Protein AF-A0A524CNY1-F1 (afdb_monomer_lite)

pLDDT: mean 87.39, std 8.37, range [60.94, 95.75]

Structure (mmCIF, N/CA/C/O backbone):
data_AF-A0A524CNY1-F1
#
_entry.id   AF-A0A524CNY1-F1
#
loop_
_atom_site.group_PDB
_atom_site.id
_atom_site.type_symbol
_atom_site.label_atom_id
_atom_site.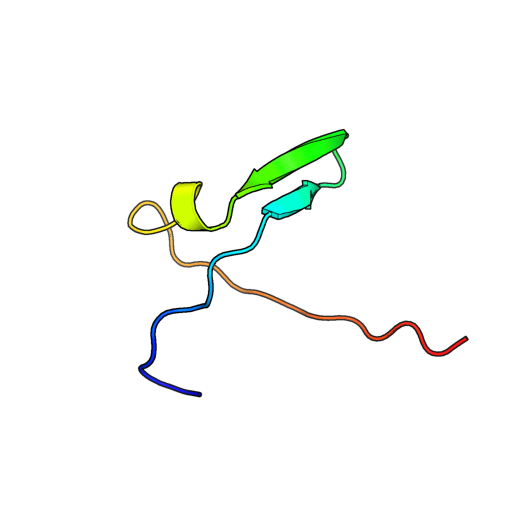label_alt_id
_atom_site.label_comp_id
_atom_site.label_asym_id
_atom_site.label_entity_id
_atom_site.label_seq_id
_atom_site.pdbx_PDB_ins_code
_atom_site.Cartn_x
_atom_site.Cartn_y
_atom_site.Cartn_z
_atom_site.occupancy
_atom_site.B_iso_or_equiv
_atom_site.auth_seq_id
_atom_site.auth_comp_id
_atom_site.auth_asym_id
_atom_site.auth_atom_id
_atom_site.pdbx_PDB_model_num
ATOM 1 N N . MET A 1 1 ? -8.202 -10.472 -6.939 1.00 60.94 1 MET A N 1
ATOM 2 C CA . MET A 1 1 ? -9.157 -11.229 -6.099 1.00 60.94 1 MET A CA 1
ATOM 3 C C . MET A 1 1 ? -10.146 -10.237 -5.519 1.00 60.94 1 MET A C 1
ATOM 5 O O . MET A 1 1 ? -9.737 -9.401 -4.729 1.00 60.94 1 MET A O 1
ATOM 9 N N . VAL A 1 2 ? -11.404 -10.273 -5.952 1.00 67.44 2 VAL A N 1
ATOM 10 C CA . VAL A 1 2 ? -12.456 -9.406 -5.396 1.00 67.44 2 VAL A CA 1
ATOM 11 C C . VAL A 1 2 ? -12.948 -10.022 -4.081 1.00 67.44 2 VAL A C 1
ATOM 13 O O . VAL A 1 2 ? -13.106 -11.238 -4.008 1.00 67.44 2 VAL A O 1
ATOM 16 N N . GLY A 1 3 ? -13.123 -9.211 -3.033 1.00 74.94 3 GLY A N 1
ATOM 17 C CA . GLY A 1 3 ? -13.666 -9.649 -1.736 1.00 74.94 3 GLY A CA 1
ATOM 18 C C . GLY A 1 3 ? -12.661 -10.212 -0.719 1.00 74.94 3 GLY A C 1
ATOM 19 O O . GLY A 1 3 ? -13.059 -10.545 0.393 1.00 74.94 3 GLY A O 1
ATOM 20 N N . LYS A 1 4 ? -11.364 -10.301 -1.047 1.00 83.12 4 LYS A N 1
ATOM 21 C CA . LYS A 1 4 ? -10.311 -10.651 -0.075 1.00 83.12 4 LYS A CA 1
ATOM 22 C C . LYS A 1 4 ? -9.582 -9.397 0.406 1.00 83.12 4 LYS A C 1
ATOM 24 O O . LYS A 1 4 ? -9.442 -8.446 -0.360 1.00 83.12 4 LYS A O 1
ATOM 29 N N . LYS A 1 5 ? -9.101 -9.412 1.656 1.00 83.12 5 LYS A N 1
ATOM 30 C CA . LYS A 1 5 ? -8.234 -8.346 2.182 1.00 83.12 5 LYS A CA 1
ATOM 31 C C . LYS A 1 5 ? -6.975 -8.216 1.322 1.00 83.12 5 LYS A C 1
ATOM 33 O O . LYS A 1 5 ? -6.426 -9.221 0.867 1.00 83.12 5 LYS A O 1
ATOM 38 N N . ILE A 1 6 ? -6.547 -6.975 1.104 1.00 85.00 6 ILE A N 1
ATOM 39 C CA . ILE A 1 6 ? -5.294 -6.666 0.413 1.00 85.00 6 ILE A CA 1
ATOM 40 C C . ILE A 1 6 ? -4.139 -7.158 1.306 1.00 85.00 6 ILE A C 1
ATOM 42 O O . ILE A 1 6 ? -4.202 -6.947 2.518 1.00 85.00 6 ILE A O 1
ATOM 46 N N . PRO A 1 7 ? -3.117 -7.844 0.760 1.00 88.62 7 PRO A N 1
ATOM 47 C CA . PRO A 1 7 ? -1.934 -8.212 1.531 1.00 88.62 7 PRO A CA 1
ATOM 48 C C . PRO A 1 7 ? -1.234 -6.979 2.098 1.00 88.62 7 PRO A C 1
ATOM 50 O O . PRO A 1 7 ? -1.204 -5.927 1.461 1.00 88.62 7 PRO A O 1
ATOM 53 N N . GLU A 1 8 ? -0.638 -7.120 3.275 1.00 91.81 8 GLU A N 1
ATOM 54 C CA . GLU A 1 8 ? 0.183 -6.055 3.836 1.00 91.81 8 GLU A CA 1
ATOM 55 C C . GLU A 1 8 ? 1.445 -5.848 2.996 1.00 91.81 8 GLU A C 1
ATOM 57 O O . GLU A 1 8 ? 2.101 -6.808 2.587 1.00 91.81 8 GLU A O 1
ATOM 62 N N . PHE A 1 9 ? 1.778 -4.585 2.754 1.00 92.94 9 PHE A N 1
ATOM 63 C CA . PHE A 1 9 ? 3.024 -4.174 2.133 1.00 92.94 9 PHE A CA 1
ATOM 64 C C . PHE A 1 9 ? 3.453 -2.813 2.670 1.00 92.94 9 PHE A C 1
ATOM 66 O O . PHE A 1 9 ? 2.636 -2.014 3.143 1.00 92.94 9 PHE A O 1
ATOM 73 N N . GLU A 1 10 ? 4.746 -2.555 2.537 1.00 95.56 10 GLU A N 1
ATOM 74 C CA . GLU A 1 10 ? 5.379 -1.310 2.921 1.00 95.56 10 GLU A CA 1
ATOM 75 C C . GLU A 1 10 ? 6.262 -0.829 1.766 1.00 95.56 10 GLU A C 1
ATOM 77 O O . GLU A 1 10 ? 7.082 -1.585 1.244 1.00 95.56 10 GLU A O 1
ATOM 82 N N . LEU A 1 11 ? 6.040 0.409 1.317 1.00 94.06 11 LEU A N 1
ATOM 83 C CA . LEU A 1 11 ? 6.728 0.981 0.160 1.00 94.06 11 LEU A CA 1
ATOM 84 C C . LEU A 1 11 ? 7.109 2.445 0.408 1.00 94.06 11 LEU A C 1
ATOM 86 O O . LEU A 1 11 ? 6.354 3.178 1.058 1.00 94.06 11 LEU A O 1
ATOM 90 N N . PRO A 1 12 ? 8.246 2.911 -0.136 1.00 95.75 12 PRO A N 1
ATOM 91 C CA . PRO A 1 12 ? 8.567 4.328 -0.148 1.00 95.75 12 PRO A CA 1
ATOM 92 C C . PRO A 1 12 ? 7.585 5.083 -1.049 1.00 95.75 12 PRO A C 1
ATOM 94 O O . PRO A 1 12 ?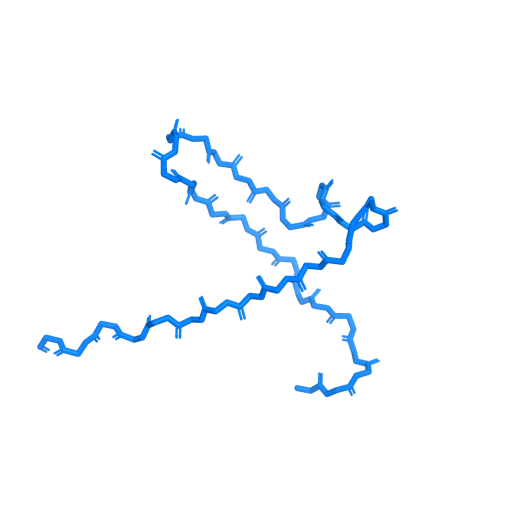 7.257 4.650 -2.153 1.00 95.75 12 PRO A O 1
ATOM 97 N N . ASN A 1 13 ? 7.125 6.241 -0.585 1.00 92.88 13 ASN A N 1
ATOM 98 C CA . ASN A 1 13 ? 6.354 7.176 -1.393 1.00 92.88 13 ASN A CA 1
ATOM 99 C C . ASN A 1 13 ? 7.254 8.264 -2.004 1.00 92.88 13 ASN A C 1
ATOM 101 O O . ASN A 1 13 ? 8.421 8.425 -1.646 1.00 92.88 13 ASN A O 1
ATOM 105 N N . SER A 1 14 ? 6.676 9.083 -2.882 1.00 93.44 14 SER A N 1
ATOM 106 C CA . SER A 1 14 ? 7.363 10.196 -3.556 1.00 93.44 14 SER A CA 1
ATOM 107 C C . SER A 1 14 ? 7.884 11.300 -2.626 1.00 93.44 14 SER A C 1
ATOM 109 O O . SER A 1 14 ? 8.604 12.188 -3.071 1.00 93.44 14 SER A O 1
ATOM 111 N N . ARG A 1 15 ? 7.538 11.269 -1.333 1.00 9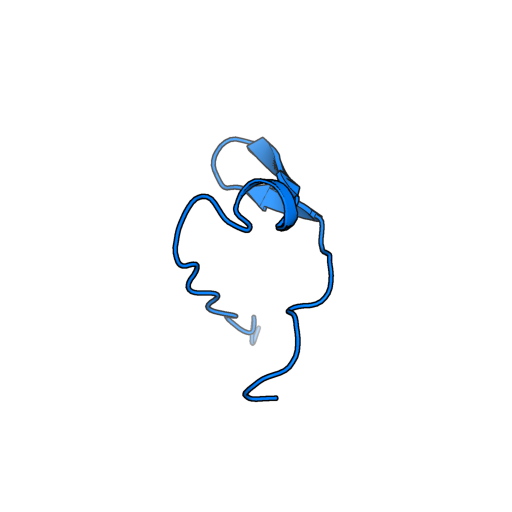4.94 15 ARG A N 1
ATOM 112 C CA . ARG A 1 15 ? 8.010 12.214 -0.308 1.00 94.94 15 ARG A CA 1
ATOM 113 C C . ARG A 1 15 ? 9.184 11.657 0.503 1.00 94.94 15 ARG A C 1
ATOM 115 O O . ARG A 1 15 ? 9.524 12.242 1.528 1.00 94.94 15 ARG A O 1
ATOM 122 N N . GLY A 1 16 ? 9.743 10.512 0.102 1.00 94.88 16 GLY A N 1
ATOM 123 C CA . GLY A 1 16 ? 10.822 9.832 0.822 1.00 94.88 16 GLY A CA 1
ATOM 124 C C . GLY A 1 16 ? 10.380 9.213 2.149 1.00 94.88 16 GLY A C 1
ATOM 125 O O . GLY A 1 16 ? 11.222 8.887 2.980 1.00 94.88 16 GLY A O 1
ATOM 126 N N . LYS A 1 17 ? 9.067 9.071 2.378 1.00 95.69 17 LYS A N 1
ATOM 127 C CA . LYS A 1 17 ? 8.531 8.382 3.554 1.00 95.69 17 LYS A CA 1
ATOM 128 C C . LYS A 1 17 ? 8.121 6.976 3.170 1.00 95.69 17 LYS A C 1
ATOM 130 O O . LYS A 1 17 ? 7.439 6.793 2.163 1.00 95.69 17 LYS A O 1
ATOM 135 N N . THR A 1 18 ? 8.463 6.013 4.005 1.00 95.69 18 THR A N 1
ATOM 136 C CA . THR A 1 18 ? 7.920 4.667 3.892 1.00 95.69 18 THR A CA 1
ATOM 137 C C . THR A 1 18 ? 6.493 4.648 4.434 1.00 95.69 18 THR A C 1
ATOM 139 O O . THR A 1 18 ? 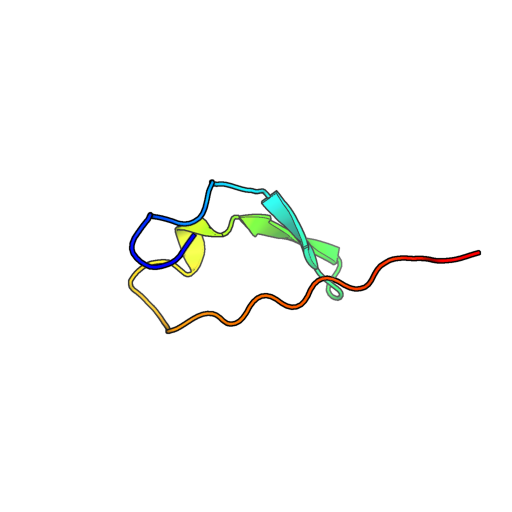6.211 5.269 5.458 1.00 95.69 18 THR A O 1
ATOM 142 N N . VAL A 1 19 ? 5.575 4.024 3.698 1.00 93.38 19 VAL A N 1
ATOM 143 C CA . VAL A 1 19 ? 4.156 3.931 4.052 1.00 93.38 19 VAL A CA 1
ATOM 144 C C . VAL A 1 19 ? 3.758 2.465 4.089 1.00 93.38 19 VAL A C 1
ATOM 146 O O . VAL A 1 19 ? 3.918 1.760 3.090 1.00 93.38 19 VAL A O 1
ATOM 149 N N . ASN A 1 20 ? 3.187 2.028 5.210 1.00 94.00 20 ASN A N 1
ATOM 150 C CA . ASN A 1 20 ? 2.528 0.732 5.314 1.00 94.00 20 ASN A CA 1
ATOM 151 C C . ASN A 1 20 ? 1.039 0.866 4.941 1.00 94.00 20 ASN A C 1
ATOM 153 O O . ASN A 1 20 ? 0.341 1.770 5.408 1.00 94.00 20 ASN A O 1
ATOM 157 N N . ILE A 1 21 ? 0.528 -0.044 4.107 1.00 91.50 21 ILE A N 1
ATOM 158 C CA . ILE A 1 21 ? -0.868 -0.015 3.637 1.00 91.50 21 ILE A CA 1
ATOM 159 C C . ILE A 1 21 ? -1.904 -0.092 4.774 1.00 91.50 21 ILE A C 1
ATOM 161 O O . ILE A 1 21 ? -2.984 0.492 4.656 1.00 91.50 21 ILE A O 1
ATOM 165 N N . ARG A 1 22 ? -1.572 -0.726 5.910 1.00 90.62 22 ARG A N 1
ATOM 166 C CA . ARG A 1 22 ? -2.452 -0.826 7.088 1.00 90.62 22 ARG A CA 1
ATOM 167 C C . ARG A 1 22 ? -2.763 0.523 7.722 1.00 90.62 22 ARG A C 1
ATOM 169 O O . ARG A 1 22 ? -3.815 0.680 8.332 1.00 90.62 22 ARG A O 1
ATOM 176 N N . GLU A 1 23 ? -1.900 1.522 7.559 1.00 90.44 23 GLU A N 1
ATOM 177 C CA . GLU A 1 23 ? -2.156 2.866 8.089 1.00 90.44 23 GLU A CA 1
ATOM 178 C C . GLU A 1 23 ? -3.334 3.569 7.401 1.00 90.44 23 GLU A C 1
ATOM 180 O O . GLU A 1 23 ? -3.909 4.508 7.971 1.00 90.44 23 GLU A O 1
ATOM 185 N N . LEU A 1 24 ? -3.661 3.127 6.180 1.00 87.94 24 LEU A N 1
ATOM 186 C CA . LEU A 1 24 ? -4.752 3.627 5.347 1.00 87.94 24 LEU A CA 1
ATOM 187 C C . LEU A 1 24 ? -6.031 2.786 5.485 1.00 87.94 24 LEU A C 1
ATOM 189 O O . LEU A 1 24 ? -7.117 3.289 5.181 1.00 87.94 24 LEU A O 1
ATOM 193 N N . GLU A 1 25 ? -5.923 1.546 5.977 1.00 84.06 25 GLU A N 1
ATOM 194 C CA . GLU A 1 25 ? -7.078 0.694 6.269 1.00 84.06 25 GLU A CA 1
ATOM 195 C C . GLU A 1 25 ? -8.030 1.382 7.260 1.00 84.06 25 GLU A C 1
ATOM 197 O O . GLU A 1 25 ? -7.612 2.027 8.221 1.00 84.06 25 GLU A O 1
ATOM 202 N N . ASN A 1 26 ? -9.339 1.257 7.021 1.00 80.25 26 ASN A N 1
ATOM 203 C CA . ASN A 1 26 ? -10.425 1.824 7.839 1.00 80.25 26 ASN A CA 1
ATOM 204 C C . ASN A 1 26 ? -10.450 3.358 7.978 1.00 80.25 26 ASN A C 1
ATOM 206 O O . ASN A 1 26 ? -11.366 3.889 8.602 1.00 80.25 26 ASN A O 1
ATOM 210 N N . LYS A 1 27 ? -9.496 4.088 7.385 1.00 83.12 27 LYS A N 1
ATOM 211 C CA . LYS A 1 27 ? -9.520 5.558 7.339 1.00 83.12 27 LYS A CA 1
ATOM 212 C C . LYS A 1 27 ? -10.104 6.083 6.038 1.00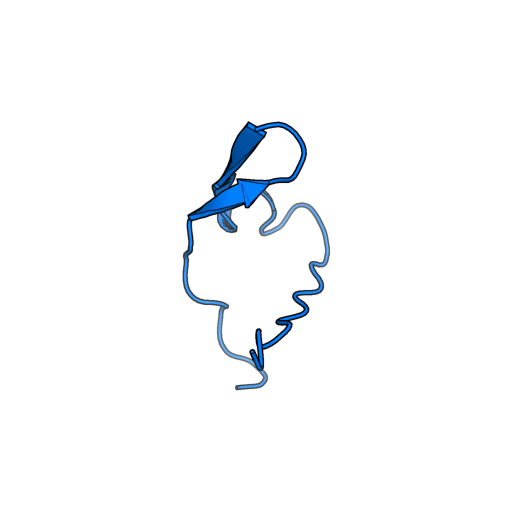 83.12 27 LYS A C 1
ATOM 214 O O . LYS A 1 27 ? -10.802 7.094 6.054 1.00 83.12 27 LYS A O 1
ATOM 219 N N . LYS A 1 28 ? -9.772 5.449 4.908 1.00 82.06 28 LYS A N 1
ATOM 220 C CA . LYS A 1 28 ? -10.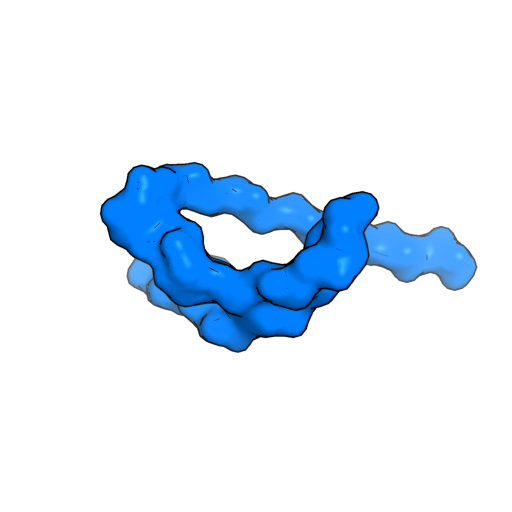177 5.880 3.561 1.00 82.06 28 LYS A CA 1
ATOM 221 C C . LYS A 1 28 ? -10.294 4.684 2.619 1.00 82.06 28 LYS A C 1
ATOM 223 O O . LYS A 1 28 ? -9.641 3.665 2.816 1.00 82.06 28 LYS A O 1
ATOM 228 N N . ASN A 1 29 ? -11.078 4.843 1.555 1.00 87.44 29 ASN A N 1
ATOM 229 C CA . ASN A 1 29 ? -11.013 3.939 0.409 1.00 87.44 29 ASN A CA 1
ATOM 230 C C . ASN A 1 29 ? -9.675 4.145 -0.316 1.00 87.44 29 ASN A C 1
ATOM 232 O O . ASN A 1 29 ? -9.261 5.286 -0.528 1.00 87.44 29 ASN A O 1
ATOM 236 N N . VAL A 1 30 ? -9.008 3.055 -0.695 1.00 86.88 30 VAL A N 1
ATOM 237 C CA . VAL A 1 30 ? -7.682 3.085 -1.328 1.00 86.88 30 VAL A CA 1
ATOM 238 C C . VAL A 1 30 ? -7.766 2.501 -2.735 1.00 86.88 30 VAL A C 1
ATOM 240 O O . VAL A 1 30 ? -8.345 1.436 -2.935 1.00 86.88 30 VAL A O 1
ATOM 243 N N . VAL A 1 31 ? -7.160 3.190 -3.703 1.00 89.00 31 VAL A N 1
ATOM 244 C CA . VAL A 1 31 ? -6.981 2.710 -5.080 1.00 89.00 31 VAL A CA 1
ATOM 245 C C . VAL A 1 31 ? -5.495 2.428 -5.290 1.00 89.00 31 VAL A C 1
ATOM 247 O O . VAL A 1 31 ? -4.666 3.301 -5.040 1.00 89.00 31 VAL A O 1
ATOM 250 N N . ILE A 1 32 ? -5.157 1.216 -5.734 1.00 88.19 32 ILE A N 1
ATOM 251 C CA . ILE A 1 32 ? -3.778 0.796 -6.021 1.00 88.19 32 ILE A CA 1
ATOM 252 C C . ILE A 1 32 ? -3.643 0.609 -7.530 1.00 88.19 32 ILE A C 1
ATOM 254 O O . ILE A 1 32 ? -4.394 -0.159 -8.129 1.00 88.19 32 ILE A O 1
ATOM 258 N N . ILE A 1 33 ? -2.676 1.299 -8.132 1.00 91.12 33 ILE A N 1
ATOM 259 C CA . ILE A 1 33 ? -2.360 1.211 -9.560 1.00 91.12 33 ILE A CA 1
ATOM 260 C C . ILE A 1 33 ? -0.918 0.726 -9.672 1.00 91.12 33 ILE A C 1
ATOM 262 O O . ILE A 1 33 ? -0.012 1.349 -9.123 1.00 91.12 33 ILE A O 1
ATOM 266 N N . LEU A 1 34 ? -0.712 -0.398 -10.356 1.00 90.62 34 LEU A N 1
ATOM 267 C CA . LEU A 1 34 ? 0.611 -0.964 -10.599 1.00 90.62 34 LEU A CA 1
ATOM 268 C C . LEU A 1 34 ? 1.013 -0.664 -12.041 1.00 90.62 34 LEU A C 1
ATOM 270 O O . LEU A 1 34 ? 0.355 -1.122 -12.974 1.00 90.62 34 LEU A O 1
ATOM 274 N N . PHE A 1 35 ? 2.101 0.079 -12.214 1.00 91.56 35 PHE A N 1
ATOM 275 C CA . PHE A 1 35 ? 2.746 0.252 -13.509 1.00 91.56 35 PHE A CA 1
ATOM 276 C C . PHE A 1 35 ? 3.839 -0.804 -13.635 1.00 91.56 35 PHE A C 1
ATOM 278 O O . PHE A 1 35 ? 4.643 -0.977 -12.719 1.00 91.56 35 PHE A O 1
ATOM 285 N N . ARG A 1 36 ? 3.850 -1.539 -14.747 1.00 91.69 36 ARG A N 1
ATOM 286 C CA . ARG A 1 36 ? 5.007 -2.364 -15.090 1.00 91.69 36 ARG A CA 1
ATOM 287 C C . ARG A 1 36 ? 6.029 -1.467 -15.749 1.00 91.69 36 ARG A C 1
ATOM 289 O O . ARG A 1 36 ? 5.690 -0.759 -16.694 1.00 91.69 36 ARG A O 1
ATOM 296 N N . ASP A 1 37 ? 7.250 -1.540 -15.255 1.00 87.88 37 ASP A N 1
ATOM 297 C CA . ASP A 1 37 ? 8.387 -1.041 -15.998 1.00 87.88 37 ASP A CA 1
ATOM 298 C C . ASP A 1 37 ? 8.700 -2.054 -17.109 1.00 87.88 37 ASP A C 1
ATOM 300 O O . ASP A 1 37 ? 8.927 -3.234 -16.828 1.00 87.88 37 ASP A O 1
ATOM 304 N N . ILE A 1 38 ? 8.576 -1.623 -18.364 1.00 82.06 38 ILE A N 1
ATOM 305 C CA . ILE A 1 38 ? 8.842 -2.428 -19.563 1.00 82.06 38 ILE A CA 1
ATOM 306 C C . ILE A 1 38 ? 9.974 -1.717 -20.308 1.00 82.06 38 ILE A C 1
ATOM 308 O O . ILE A 1 38 ? 9.757 -1.093 -21.348 1.00 82.06 38 ILE A O 1
ATOM 312 N N . HIS A 1 39 ? 11.153 -1.721 -19.694 1.00 63.53 39 HIS A N 1
ATOM 313 C CA . HIS A 1 39 ? 12.401 -1.320 -20.334 1.00 63.53 39 HIS A CA 1
ATOM 314 C C . HIS A 1 39 ? 13.029 -2.493 -21.087 1.00 63.53 39 HIS A C 1
ATOM 316 O O . HIS A 1 39 ? 12.928 -3.641 -20.595 1.00 63.53 39 HIS A O 1
#

Sequence (39 aa):
MVGKKIPEFELPNSRGKTVNIRELENKKNVVIILFRDIH

Radius of gyration: 12.06 Å; chains: 1; bounding box: 26×23×28 Å

Foldseek 3Di:
DPPDDDDWDWDQDPVRDIDIVVVCPPVDDDDDDDDDDDD

Secondary structure (DSSP, 8-state):
-TTSPPPP-EEE-TTS-EEEGGGTTTTS-----PPPP--